Protein AF-A0A8F0WGH1-F1 (afdb_monomer_lite)

pLDDT: mean 73.71, std 8.73, range [48.25, 89.94]

Radius of gyration: 16.57 Å; chains: 1; bounding box: 39×20×51 Å

Foldseek 3Di:
DVLVVVVVVLVVVVVVCPPDDPVNVVVSLVVSVVCVVVVCVVPVDPDQVLNVLVVVVVSVVVVLVSCVVCQVPPDPDRDDPVVSVVVVVVVVVVSVVVNVVSVVVVVVVD

Secondary structure (DSSP, 8-state):
-HHHHHHHHHHHHHHH-TT--HHHHHHHHHHHHHHHHHHHHHS-----HHHHHHHHHHHHHHHHHHHHHTHHHH-SSPPPHHHHHHHHHHHHHHHHHHHHHHHHHHHTT-

Organism: NCBI:txid1003145

Structure (mmCIF, N/CA/C/O backbone):
data_AF-A0A8F0WGH1-F1
#
_entry.id   AF-A0A8F0WGH1-F1
#
loop_
_atom_site.group_PDB
_atom_site.id
_atom_site.type_symbol
_atom_site.label_atom_id
_a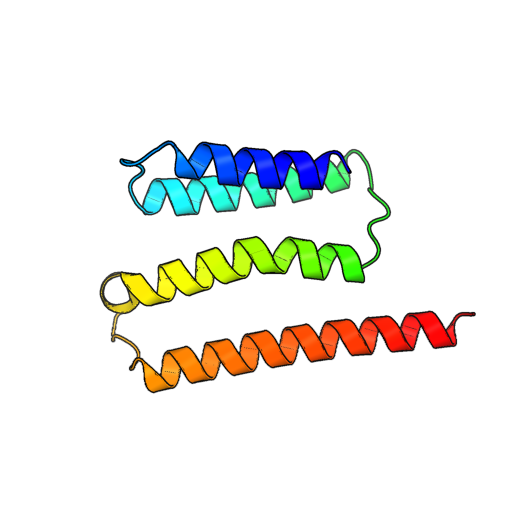tom_site.label_alt_id
_atom_site.label_comp_id
_atom_site.label_asym_id
_atom_site.label_entity_id
_atom_site.label_seq_id
_atom_site.pdbx_PDB_ins_code
_atom_site.Cartn_x
_atom_site.Cartn_y
_atom_site.Cartn_z
_atom_site.occupancy
_atom_site.B_iso_or_equiv
_atom_site.auth_seq_id
_atom_site.auth_comp_id
_atom_site.auth_asym_id
_atom_site.auth_atom_id
_atom_site.pdbx_PDB_model_num
ATOM 1 N N . MET A 1 1 ? -17.050 -2.881 7.387 1.00 59.56 1 MET A N 1
ATOM 2 C CA . MET A 1 1 ? -17.207 -3.968 6.396 1.00 59.56 1 MET A CA 1
ATOM 3 C C . MET A 1 1 ? -17.392 -3.446 4.978 1.00 59.56 1 MET A C 1
ATOM 5 O O . MET A 1 1 ? -16.610 -3.865 4.143 1.00 59.56 1 MET A O 1
ATOM 9 N N . SER A 1 2 ? -18.307 -2.497 4.721 1.00 68.69 2 SER A N 1
ATOM 10 C CA . SER A 1 2 ? -18.497 -1.884 3.385 1.00 68.69 2 SER A CA 1
ATOM 11 C C . SER A 1 2 ? -17.181 -1.499 2.687 1.00 68.69 2 SER A C 1
ATOM 13 O O . SER A 1 2 ? -16.922 -1.982 1.598 1.00 68.69 2 SER A O 1
ATOM 15 N N . LEU A 1 3 ? -16.292 -0.767 3.370 1.00 70.94 3 LEU A N 1
ATOM 16 C CA . LEU A 1 3 ? -15.027 -0.279 2.803 1.00 70.94 3 LEU A CA 1
ATOM 17 C C . LEU A 1 3 ? -14.057 -1.401 2.381 1.00 70.94 3 LEU A C 1
ATOM 19 O O . LEU A 1 3 ? -13.422 -1.317 1.339 1.00 70.94 3 LEU A O 1
ATOM 23 N N . VAL A 1 4 ? -13.979 -2.482 3.165 1.00 68.06 4 VAL A N 1
ATOM 24 C CA . VAL A 1 4 ? -13.156 -3.661 2.832 1.00 68.06 4 VAL A CA 1
ATOM 25 C C . VAL A 1 4 ? -13.717 -4.365 1.601 1.00 68.06 4 VAL A C 1
ATOM 27 O O . VAL A 1 4 ? -12.960 -4.744 0.717 1.00 68.06 4 VAL A O 1
ATOM 30 N N . ILE A 1 5 ? -15.044 -4.488 1.517 1.00 72.06 5 ILE A N 1
ATOM 31 C CA . ILE A 1 5 ? -15.719 -5.059 0.347 1.00 72.06 5 ILE A CA 1
ATOM 32 C C . ILE A 1 5 ? -15.436 -4.197 -0.888 1.00 72.06 5 ILE A C 1
ATOM 34 O O . ILE A 1 5 ? -15.130 -4.746 -1.939 1.00 72.06 5 ILE A O 1
ATOM 38 N N . THR A 1 6 ? -15.451 -2.865 -0.761 1.00 77.06 6 THR A N 1
ATOM 39 C CA . THR A 1 6 ? -15.114 -1.959 -1.873 1.00 77.06 6 THR A CA 1
ATOM 40 C C . THR A 1 6 ? -13.671 -2.144 -2.338 1.00 77.06 6 THR A C 1
ATOM 42 O O . THR A 1 6 ? -13.419 -2.154 -3.536 1.00 77.06 6 THR A O 1
ATOM 45 N N . TRP A 1 7 ? -12.730 -2.339 -1.410 1.00 76.44 7 TRP A N 1
ATOM 46 C CA . TRP A 1 7 ? -11.325 -2.619 -1.725 1.00 76.44 7 TRP A CA 1
ATOM 47 C C . TRP A 1 7 ? -11.128 -3.956 -2.439 1.00 76.44 7 TRP A C 1
ATOM 49 O O . TRP A 1 7 ? -10.430 -4.010 -3.447 1.00 76.44 7 TRP A O 1
ATOM 59 N N . VAL A 1 8 ? -11.759 -5.026 -1.951 1.00 76.50 8 VAL A N 1
ATOM 60 C CA . VAL A 1 8 ? -11.675 -6.348 -2.591 1.00 76.50 8 VAL A CA 1
ATOM 61 C C . VAL A 1 8 ? -12.297 -6.309 -3.986 1.00 76.50 8 VAL A C 1
ATOM 63 O O . VAL A 1 8 ? -11.699 -6.816 -4.931 1.00 76.50 8 VAL A O 1
ATOM 66 N N . LEU A 1 9 ? -13.454 -5.658 -4.134 1.00 80.81 9 LEU A N 1
ATOM 67 C CA . LEU A 1 9 ? -14.122 -5.508 -5.425 1.00 80.81 9 LEU A CA 1
ATOM 68 C C . LEU A 1 9 ? -13.280 -4.683 -6.404 1.00 80.81 9 LEU A C 1
ATOM 70 O O . LEU A 1 9 ? -13.210 -5.022 -7.578 1.00 80.81 9 LEU A O 1
ATOM 74 N N . PHE A 1 10 ? -12.616 -3.631 -5.920 1.00 82.00 10 PHE A N 1
ATOM 75 C CA . PHE A 1 10 ? -11.700 -2.821 -6.718 1.00 82.00 10 PHE A CA 1
ATOM 76 C C . PHE A 1 10 ? -10.508 -3.642 -7.219 1.00 82.00 10 PHE A C 1
ATOM 78 O O . PHE A 1 10 ? -10.233 -3.634 -8.412 1.00 82.00 10 PHE A O 1
ATOM 85 N N . ILE A 1 11 ? -9.844 -4.405 -6.347 1.00 78.50 11 ILE A N 1
ATOM 86 C CA . ILE A 1 11 ? -8.715 -5.266 -6.740 1.00 78.50 11 ILE A CA 1
ATOM 87 C C . ILE A 1 11 ? -9.163 -6.314 -7.761 1.00 78.50 11 ILE A C 1
ATOM 89 O O . ILE A 1 11 ? -8.484 -6.525 -8.762 1.00 78.50 11 ILE A O 1
ATOM 93 N N . PHE A 1 12 ? -10.323 -6.931 -7.527 1.00 79.94 12 PHE A N 1
ATOM 94 C CA . PHE A 1 12 ? -10.912 -7.897 -8.447 1.00 79.94 12 PHE A CA 1
ATOM 95 C C . PHE A 1 12 ? -11.234 -7.263 -9.804 1.00 79.94 12 PHE A C 1
ATOM 97 O O . PHE A 1 12 ? -10.893 -7.825 -10.833 1.00 79.94 12 PHE A O 1
ATOM 104 N N . LEU A 1 13 ? -11.827 -6.067 -9.833 1.00 78.31 13 LEU A N 1
ATOM 105 C CA . LEU A 1 13 ? -12.080 -5.335 -11.076 1.00 78.31 13 LEU A CA 1
ATOM 106 C C . LEU A 1 13 ? -10.778 -5.043 -11.822 1.00 78.31 13 LEU A C 1
ATOM 108 O O . LEU A 1 13 ? -10.692 -5.331 -13.011 1.00 78.31 13 LEU A O 1
ATOM 112 N N . MET A 1 14 ? -9.756 -4.538 -11.129 1.00 74.31 14 MET A N 1
ATOM 113 C CA . MET A 1 14 ? -8.465 -4.229 -11.746 1.00 74.31 14 MET A CA 1
ATOM 114 C C . MET A 1 14 ? -7.778 -5.476 -12.318 1.00 74.31 14 MET A C 1
ATOM 116 O O . MET A 1 14 ? -7.086 -5.353 -13.322 1.00 74.31 14 MET A O 1
ATOM 120 N N . SER A 1 15 ? -7.996 -6.669 -11.749 1.00 73.06 15 SER A N 1
ATOM 121 C CA . SER A 1 15 ? -7.415 -7.908 -12.283 1.00 73.06 15 SER A CA 1
ATOM 122 C C . SER A 1 15 ? -8.077 -8.415 -13.568 1.00 73.06 15 SER A C 1
ATOM 124 O O . SER A 1 15 ? -7.498 -9.271 -14.220 1.00 73.06 15 SER A O 1
ATOM 126 N N . PHE A 1 16 ? -9.276 -7.941 -13.935 1.00 76.12 16 PHE A N 1
ATOM 127 C CA . PHE A 1 16 ? -9.919 -8.299 -15.215 1.00 76.12 16 PHE A CA 1
ATOM 128 C C . PHE A 1 16 ? -9.463 -7.430 -16.387 1.00 76.12 16 PHE A C 1
ATOM 130 O O . PHE A 1 16 ? -9.706 -7.771 -17.544 1.00 76.12 16 PHE A O 1
ATOM 137 N N . PHE A 1 17 ? -8.833 -6.292 -16.109 1.00 72.75 17 PHE A N 1
ATOM 138 C CA . PHE A 1 17 ? -8.371 -5.378 -17.140 1.00 72.75 17 PHE A CA 1
ATOM 139 C C . PHE A 1 17 ? -6.911 -5.683 -17.495 1.00 72.75 17 PHE A C 1
ATOM 141 O O . PHE A 1 17 ? -6.000 -4.966 -17.088 1.00 72.75 17 PHE A O 1
ATOM 148 N N . ASP A 1 18 ? -6.711 -6.713 -18.323 1.00 55.97 18 ASP A N 1
ATOM 149 C CA . ASP A 1 18 ? -5.401 -7.161 -18.843 1.00 55.97 18 ASP A CA 1
ATOM 150 C C . ASP A 1 18 ? -4.644 -6.109 -19.694 1.00 55.97 18 ASP A C 1
ATOM 152 O O . ASP A 1 18 ? -3.528 -6.352 -20.143 1.00 55.97 18 ASP A O 1
ATOM 156 N N . GLY A 1 19 ? -5.225 -4.925 -19.920 1.00 62.2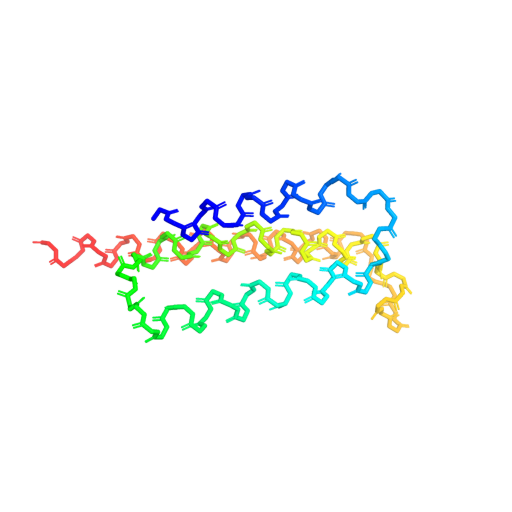8 19 GLY A N 1
ATOM 157 C CA . GLY A 1 19 ? -4.644 -3.839 -20.721 1.00 62.28 19 GLY A CA 1
ATOM 158 C C . GLY A 1 19 ? -4.520 -2.500 -19.995 1.00 62.28 19 GLY A C 1
ATOM 159 O O . GLY A 1 19 ? -4.335 -1.471 -20.646 1.00 62.28 19 GLY A O 1
ATOM 160 N N . LEU A 1 20 ? -4.675 -2.463 -18.668 1.00 65.25 20 LEU A N 1
ATOM 161 C CA . LEU A 1 20 ? -4.507 -1.218 -17.922 1.00 65.25 20 LEU A CA 1
ATOM 162 C C . LEU A 1 20 ? -3.040 -0.786 -17.937 1.00 65.25 20 LEU A C 1
ATOM 164 O O . LEU A 1 20 ? -2.201 -1.362 -17.246 1.00 65.25 20 LEU A O 1
ATOM 168 N N . GLU A 1 21 ? -2.747 0.272 -18.697 1.00 69.75 21 GLU A N 1
ATOM 169 C CA . GLU A 1 21 ? -1.450 0.936 -18.619 1.00 69.75 21 GLU A CA 1
ATOM 170 C C . GLU A 1 21 ? -1.135 1.324 -17.171 1.00 69.75 21 GLU A C 1
ATOM 172 O O . GLU A 1 21 ? -1.994 1.736 -16.388 1.00 69.75 21 GLU A O 1
ATOM 177 N N . GLN A 1 22 ? 0.136 1.204 -16.818 1.00 64.88 22 GLN A N 1
ATOM 178 C CA . GLN A 1 22 ? 0.637 1.331 -15.457 1.00 64.88 22 GLN A CA 1
ATOM 179 C C . GLN A 1 22 ? 0.248 2.654 -14.768 1.00 64.88 22 GLN A C 1
ATOM 181 O O . GLN A 1 22 ? -0.066 2.671 -13.575 1.00 64.88 22 GLN A O 1
ATOM 186 N N . LEU A 1 23 ? 0.211 3.760 -15.520 1.00 69.75 23 LEU A N 1
ATOM 187 C CA . LEU A 1 23 ? -0.264 5.059 -15.033 1.00 69.75 23 LEU A CA 1
ATOM 188 C C . LEU A 1 23 ? -1.727 4.993 -14.586 1.00 69.75 23 LEU A C 1
ATOM 190 O O . LEU A 1 23 ? -2.074 5.519 -13.529 1.00 69.75 23 LEU A O 1
ATOM 194 N N . ASN A 1 24 ? -2.571 4.287 -15.333 1.00 74.06 24 ASN A N 1
ATOM 195 C CA . ASN A 1 24 ? -3.981 4.117 -14.998 1.00 74.06 24 ASN A CA 1
ATOM 196 C C . ASN A 1 24 ? -4.151 3.277 -13.731 1.00 74.06 24 ASN A C 1
ATOM 198 O O . ASN A 1 24 ? -5.011 3.589 -12.904 1.00 74.06 24 ASN A O 1
ATOM 202 N N . PHE A 1 25 ? -3.303 2.265 -13.522 1.00 75.25 25 PHE A N 1
ATOM 203 C CA . PHE A 1 25 ? -3.290 1.493 -12.278 1.00 75.25 25 PHE A CA 1
ATOM 204 C C . PHE A 1 25 ? -2.902 2.358 -11.068 1.00 75.25 25 PHE A C 1
ATOM 206 O O . PHE A 1 25 ? -3.564 2.315 -10.023 1.00 75.25 25 PHE A O 1
ATOM 213 N N . PHE A 1 26 ? -1.870 3.193 -11.222 1.00 71.56 26 PHE A N 1
ATOM 214 C CA . PHE A 1 26 ? -1.417 4.117 -10.183 1.00 71.56 26 PHE A CA 1
ATOM 215 C C . PHE A 1 26 ? -2.486 5.163 -9.837 1.00 71.56 26 PHE A C 1
ATOM 217 O O . PHE A 1 26 ? -2.846 5.320 -8.666 1.00 71.56 26 PHE A O 1
ATOM 224 N N . PHE A 1 27 ? -3.057 5.827 -10.847 1.00 75.12 27 PHE A N 1
ATOM 225 C CA . PHE A 1 27 ? -4.125 6.809 -10.651 1.00 75.12 27 PHE A CA 1
ATOM 226 C C . PHE A 1 27 ? -5.374 6.188 -10.027 1.00 75.12 27 PHE A C 1
ATOM 228 O O . PHE A 1 27 ? -5.946 6.775 -9.108 1.00 75.12 27 PHE A O 1
ATOM 235 N N . SER A 1 28 ? -5.765 4.987 -10.456 1.00 78.69 28 SER A N 1
ATOM 236 C CA . SER A 1 28 ? -6.924 4.281 -9.895 1.00 78.69 28 SER A CA 1
ATOM 237 C C . SER A 1 28 ? -6.707 3.918 -8.424 1.00 78.69 28 SER A C 1
ATOM 239 O O . SER A 1 28 ? -7.598 4.116 -7.597 1.00 78.69 28 SER A O 1
ATOM 241 N N . SER A 1 29 ? -5.504 3.461 -8.066 1.00 77.81 29 SER A N 1
ATOM 242 C CA . SER A 1 29 ? -5.136 3.171 -6.674 1.00 77.81 29 SER A CA 1
ATOM 243 C C . SER A 1 29 ? -5.137 4.438 -5.805 1.00 77.81 29 SER A C 1
ATOM 245 O O . SER A 1 29 ?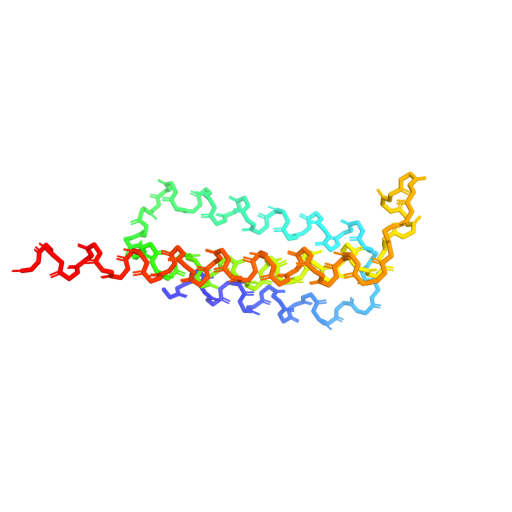 -5.641 4.424 -4.678 1.00 77.81 29 SER A O 1
ATOM 247 N N . GLY A 1 30 ? -4.635 5.558 -6.339 1.00 78.62 30 GLY A N 1
ATOM 248 C CA . GLY A 1 30 ? -4.681 6.866 -5.679 1.00 78.62 30 GLY A CA 1
ATOM 249 C C . GLY A 1 30 ? -6.109 7.382 -5.474 1.00 78.62 30 GLY A C 1
ATOM 250 O O . GLY A 1 30 ? -6.456 7.828 -4.378 1.00 78.62 30 GLY A O 1
ATOM 251 N N . LEU A 1 31 ? -6.969 7.248 -6.488 1.00 81.81 31 LEU A N 1
ATOM 252 C CA . LEU A 1 31 ? -8.398 7.565 -6.400 1.00 81.81 31 LEU A CA 1
ATOM 253 C C . LEU A 1 31 ? -9.090 6.737 -5.318 1.00 81.81 31 LEU A C 1
ATOM 255 O O . LEU A 1 31 ? -9.869 7.279 -4.536 1.00 81.81 31 LEU A O 1
ATOM 259 N N . MET A 1 32 ? -8.772 5.447 -5.215 1.00 82.31 32 MET A N 1
ATOM 260 C CA . MET A 1 32 ? -9.371 4.567 -4.212 1.00 82.31 32 MET A CA 1
ATOM 261 C C . MET A 1 32 ? -8.982 4.959 -2.776 1.00 82.31 32 MET A C 1
ATOM 263 O O . MET A 1 32 ? -9.817 4.950 -1.861 1.00 82.31 32 MET A O 1
ATOM 267 N N . LEU A 1 33 ? -7.730 5.376 -2.570 1.00 80.75 33 LEU A N 1
ATOM 268 C CA . LEU A 1 33 ? -7.271 5.940 -1.297 1.00 80.75 33 LEU A CA 1
ATOM 269 C C . LEU A 1 33 ? -7.962 7.273 -0.982 1.00 80.75 33 LEU A C 1
ATOM 271 O O . LEU A 1 33 ? -8.390 7.487 0.155 1.00 80.75 33 LEU A O 1
ATOM 275 N N . TYR A 1 34 ? -8.136 8.140 -1.981 1.00 79.75 34 TYR A N 1
ATOM 276 C CA . TYR A 1 34 ? -8.865 9.399 -1.825 1.00 79.75 34 TYR A CA 1
ATOM 277 C C . TYR A 1 34 ? -10.336 9.169 -1.451 1.00 79.75 34 TYR A C 1
ATOM 279 O O . TYR A 1 34 ? -10.828 9.758 -0.488 1.00 79.75 34 TYR A O 1
ATOM 287 N N . PHE A 1 35 ? -11.021 8.245 -2.130 1.00 79.19 35 PHE A N 1
ATOM 288 C CA . PHE A 1 35 ? -12.386 7.850 -1.781 1.00 79.19 35 PHE A CA 1
ATOM 289 C C . PHE A 1 35 ? -12.474 7.294 -0.364 1.00 79.19 35 PHE A C 1
ATOM 291 O O . PHE A 1 35 ? -13.382 7.656 0.379 1.00 79.19 35 PHE A O 1
ATOM 298 N N . THR A 1 36 ? -11.507 6.471 0.043 1.00 77.94 36 THR A N 1
ATOM 299 C CA . THR A 1 36 ? -11.423 5.945 1.412 1.00 77.94 36 THR A CA 1
ATOM 300 C C . THR A 1 36 ? -11.294 7.081 2.434 1.00 77.94 36 THR A C 1
ATOM 302 O O . THR A 1 36 ? -11.984 7.080 3.456 1.00 77.94 36 THR A O 1
ATOM 305 N N . PHE A 1 37 ? -10.460 8.082 2.145 1.00 76.00 37 PHE A N 1
ATOM 306 C CA . PHE A 1 37 ? -10.277 9.257 2.996 1.00 76.00 37 PHE A CA 1
ATOM 307 C C . PHE A 1 37 ? -11.550 10.110 3.106 1.00 76.00 37 PHE A C 1
ATOM 309 O O . PHE A 1 37 ? -11.976 10.437 4.217 1.00 76.00 37 PHE A O 1
ATOM 316 N N . VAL A 1 38 ? -12.183 10.439 1.976 1.00 77.69 38 VAL A N 1
ATOM 317 C CA . VAL A 1 38 ? -13.423 11.234 1.937 1.00 77.69 38 VAL A CA 1
ATOM 318 C C . VAL A 1 38 ? -14.574 10.483 2.603 1.00 77.69 38 VAL A C 1
ATOM 320 O O . VAL A 1 38 ? -15.294 11.052 3.423 1.00 77.69 38 VAL A O 1
ATOM 323 N N . TYR A 1 39 ? -14.717 9.187 2.331 1.00 76.62 39 TYR A N 1
ATOM 324 C CA . TYR A 1 39 ? -15.735 8.350 2.962 1.00 76.62 39 TYR A CA 1
ATOM 325 C C . TYR A 1 39 ? -15.588 8.348 4.489 1.00 76.62 39 TYR A C 1
ATOM 327 O O . TYR A 1 39 ? -16.575 8.514 5.208 1.00 76.62 39 TYR A O 1
ATOM 335 N N . ASN A 1 40 ? -14.353 8.251 4.989 1.00 73.75 40 ASN A N 1
ATOM 336 C CA . ASN A 1 40 ? -14.075 8.288 6.422 1.00 73.75 40 ASN A CA 1
ATOM 337 C C . ASN A 1 40 ? -14.346 9.669 7.059 1.00 73.75 40 ASN A C 1
ATOM 339 O O . ASN A 1 40 ? -14.572 9.746 8.264 1.00 73.75 40 ASN A O 1
ATOM 343 N N . ARG A 1 41 ? -14.356 10.762 6.279 1.00 72.75 41 ARG A N 1
ATOM 344 C CA . ARG A 1 41 ? -14.779 12.098 6.747 1.00 72.75 41 ARG A CA 1
ATOM 345 C C . ARG A 1 41 ? -16.297 12.219 6.884 1.00 72.75 41 ARG A C 1
ATOM 347 O O . ARG A 1 41 ? -16.756 12.838 7.837 1.00 72.75 41 ARG A O 1
ATOM 354 N N . ILE A 1 42 ? -17.055 11.648 5.946 1.00 78.12 42 ILE A N 1
ATOM 355 C CA . ILE A 1 42 ? -18.526 11.737 5.915 1.00 78.12 42 ILE A CA 1
ATOM 356 C C . ILE A 1 42 ? -19.142 10.827 6.974 1.00 78.12 42 ILE A C 1
ATOM 358 O O . ILE A 1 42 ? -20.055 11.219 7.699 1.00 78.12 42 ILE A O 1
ATOM 362 N N . LYS A 1 43 ? -18.635 9.599 7.072 1.00 70.62 43 LYS A N 1
ATOM 363 C CA . LYS A 1 43 ? -19.059 8.641 8.080 1.00 70.62 43 LYS A CA 1
ATOM 364 C C . LYS A 1 43 ? -17.801 8.172 8.793 1.00 70.62 43 LYS A C 1
ATOM 366 O O . LYS A 1 43 ? -17.123 7.302 8.245 1.00 70.62 43 LYS A O 1
ATOM 371 N N . PRO A 1 44 ? -17.472 8.739 9.972 1.00 66.06 44 PRO A N 1
ATOM 372 C CA . PRO A 1 44 ? -16.297 8.332 10.722 1.00 66.06 44 PRO A CA 1
ATOM 373 C C . PRO A 1 44 ? -16.488 6.878 11.115 1.00 66.06 44 PRO A C 1
ATOM 375 O O . PRO A 1 44 ? -17.169 6.533 12.081 1.00 66.06 44 PRO A O 1
ATOM 378 N N . THR A 1 45 ? -15.928 5.998 10.301 1.00 65.38 45 THR A N 1
ATOM 379 C CA . THR A 1 45 ? -15.832 4.602 10.650 1.00 65.38 45 THR A CA 1
ATOM 380 C C . THR A 1 45 ? -14.864 4.548 11.818 1.00 65.38 45 THR A C 1
ATOM 382 O O . THR A 1 45 ? -13.710 4.957 11.699 1.00 65.38 45 THR A O 1
ATOM 385 N N . THR A 1 46 ? -15.338 4.067 12.965 1.00 66.19 46 THR A N 1
ATOM 386 C CA . THR A 1 46 ? -14.510 3.751 14.132 1.00 66.19 46 THR A CA 1
ATOM 387 C C . THR A 1 46 ? -13.659 2.526 13.804 1.00 66.19 46 THR A C 1
ATOM 389 O O . THR A 1 46 ? -13.862 1.419 14.295 1.00 66.19 46 THR A O 1
ATOM 392 N N . ILE A 1 47 ? -12.725 2.703 12.874 1.00 61.94 47 ILE A N 1
ATOM 393 C CA . ILE A 1 47 ? -11.750 1.690 12.511 1.00 61.94 47 ILE A CA 1
ATOM 394 C C . ILE A 1 47 ? -10.682 1.754 13.590 1.00 61.94 47 ILE A C 1
ATOM 396 O O . ILE A 1 47 ? -10.049 2.791 13.792 1.00 61.94 47 ILE A O 1
ATOM 400 N N . PHE A 1 48 ? -10.484 0.646 14.299 1.00 67.50 48 PHE A N 1
ATOM 401 C CA . PHE A 1 48 ? -9.336 0.537 15.182 1.00 67.50 48 PHE A CA 1
ATOM 402 C C . PHE A 1 48 ? -8.060 0.794 14.368 1.00 67.50 48 PHE A C 1
ATOM 404 O O . PHE A 1 48 ? -7.933 0.302 13.246 1.00 67.50 48 PHE A O 1
ATOM 411 N N . PRO A 1 49 ? -7.071 1.512 14.918 1.00 65.44 49 PRO A N 1
ATOM 412 C CA . PRO A 1 49 ? -5.837 1.815 14.194 1.00 65.44 49 PRO A CA 1
ATOM 413 C C . PRO A 1 49 ? -5.131 0.547 13.672 1.00 65.44 49 PRO A C 1
ATOM 415 O O . PRO A 1 49 ? -4.479 0.584 12.634 1.00 65.44 49 PRO A O 1
ATOM 418 N N . ARG A 1 50 ? -5.352 -0.612 14.314 1.00 67.56 50 ARG A N 1
ATOM 419 C CA . ARG A 1 50 ? -4.939 -1.937 13.820 1.00 67.56 50 ARG A CA 1
ATOM 420 C C . ARG A 1 50 ? -5.535 -2.305 12.460 1.00 67.56 50 ARG A C 1
ATOM 422 O O . ARG A 1 50 ? -4.802 -2.726 11.572 1.00 67.56 50 ARG A O 1
ATOM 429 N N . THR A 1 51 ? -6.851 -2.185 12.300 1.00 68.50 51 THR A N 1
ATOM 430 C CA . THR A 1 51 ? -7.529 -2.541 11.048 1.00 68.50 51 THR A CA 1
ATOM 431 C C . THR A 1 51 ? -7.176 -1.569 9.932 1.00 68.50 51 THR A C 1
ATOM 433 O O . THR A 1 51 ? -7.083 -1.998 8.789 1.00 68.50 51 THR A O 1
ATOM 436 N N . ALA A 1 52 ? -6.900 -0.302 10.257 1.00 70.75 52 ALA A N 1
ATOM 437 C CA . ALA A 1 52 ? -6.405 0.676 9.290 1.00 70.75 52 ALA A CA 1
ATOM 438 C C . ALA A 1 52 ? -5.016 0.304 8.737 1.00 70.75 52 ALA A C 1
ATOM 440 O O . ALA A 1 52 ? -4.806 0.380 7.530 1.00 70.75 52 ALA A O 1
ATOM 441 N N . ILE A 1 53 ? -4.098 -0.164 9.593 1.00 72.88 53 ILE A N 1
ATOM 442 C CA . ILE A 1 53 ? -2.762 -0.623 9.170 1.00 72.88 53 ILE A CA 1
ATOM 443 C C . ILE A 1 53 ? -2.858 -1.823 8.225 1.00 72.88 53 ILE A C 1
ATOM 445 O O . ILE A 1 53 ? -2.192 -1.846 7.195 1.00 72.88 53 ILE A O 1
ATOM 449 N N . ILE A 1 54 ? -3.713 -2.797 8.545 1.00 70.81 54 ILE A N 1
ATOM 450 C CA . ILE A 1 54 ? -3.925 -3.976 7.691 1.00 70.81 54 ILE A CA 1
ATOM 451 C C . ILE A 1 54 ? -4.527 -3.567 6.339 1.00 70.81 54 ILE A C 1
ATOM 453 O O . ILE A 1 54 ? -4.107 -4.072 5.301 1.00 70.81 54 ILE A O 1
ATOM 457 N N . LEU A 1 55 ? -5.468 -2.618 6.336 1.00 69.75 55 LEU A N 1
ATOM 458 C CA . LEU A 1 55 ? -6.075 -2.086 5.112 1.00 69.75 55 LEU A CA 1
ATOM 459 C C . LEU A 1 55 ? -5.067 -1.361 4.213 1.00 69.75 55 LEU A C 1
ATOM 461 O O . LEU A 1 55 ? -5.192 -1.430 2.997 1.00 69.75 55 LEU A O 1
ATOM 465 N N . LEU A 1 56 ? -4.076 -0.688 4.801 1.00 71.88 56 LEU A N 1
ATOM 466 C CA . LEU A 1 56 ? -2.993 -0.013 4.078 1.00 71.88 56 LEU A CA 1
ATOM 467 C C . LEU A 1 56 ? -1.945 -0.984 3.521 1.00 71.88 56 LEU A C 1
ATOM 469 O O . LEU A 1 56 ? -1.250 -0.652 2.566 1.00 71.88 56 LEU A O 1
ATOM 473 N N . LEU A 1 57 ? -1.848 -2.191 4.074 1.00 75.12 57 LEU A N 1
ATOM 474 C CA . LEU A 1 57 ? -0.809 -3.150 3.712 1.00 75.12 57 LEU A CA 1
ATOM 475 C C . LEU A 1 57 ? -0.965 -3.652 2.267 1.00 75.12 57 LEU A C 1
ATOM 477 O O . LEU A 1 57 ? 0.016 -3.740 1.536 1.00 75.12 57 LEU A O 1
ATOM 481 N N . ILE A 1 58 ? -2.204 -3.902 1.831 1.00 71.06 58 ILE A N 1
ATOM 482 C CA . ILE A 1 58 ? -2.523 -4.351 0.466 1.00 71.06 58 ILE A CA 1
ATOM 483 C C . ILE A 1 58 ? -2.123 -3.307 -0.598 1.00 71.06 58 ILE A C 1
ATOM 485 O O . ILE A 1 58 ? -1.326 -3.643 -1.475 1.00 71.06 58 ILE A O 1
ATOM 489 N N . PRO A 1 59 ? -2.592 -2.042 -0.542 1.00 70.31 59 PRO A N 1
ATOM 490 C CA . PRO A 1 59 ? -2.157 -1.025 -1.496 1.00 70.31 59 PRO A CA 1
ATOM 491 C C . PRO A 1 59 ? -0.665 -0.728 -1.405 1.00 70.31 59 PRO A C 1
ATOM 493 O O . PRO A 1 59 ? -0.038 -0.470 -2.428 1.00 70.31 59 PRO A O 1
ATOM 496 N N . SER A 1 60 ? -0.063 -0.795 -0.216 1.00 76.88 60 SER A N 1
ATOM 497 C CA . SER A 1 60 ? 1.375 -0.580 -0.091 1.00 76.88 60 SER A CA 1
ATOM 498 C C . SER A 1 60 ? 2.205 -1.681 -0.745 1.00 76.88 60 SER A C 1
ATOM 500 O O . SER A 1 60 ? 3.201 -1.354 -1.383 1.00 76.88 60 SER A O 1
ATOM 502 N N . ILE A 1 61 ? 1.800 -2.952 -0.667 1.00 78.94 61 ILE A N 1
ATOM 503 C CA . ILE A 1 61 ? 2.477 -4.037 -1.398 1.00 78.94 61 ILE A CA 1
ATOM 504 C C . ILE A 1 61 ? 2.360 -3.827 -2.911 1.00 78.94 61 ILE A C 1
ATOM 506 O O . ILE A 1 61 ? 3.347 -4.001 -3.619 1.00 78.94 61 ILE A O 1
ATOM 510 N N . LEU A 1 62 ? 1.192 -3.407 -3.406 1.00 74.94 62 LEU A N 1
ATOM 511 C CA . LEU A 1 62 ? 1.001 -3.106 -4.831 1.00 74.94 62 LEU A CA 1
ATOM 512 C C . LEU A 1 62 ? 1.894 -1.947 -5.300 1.00 74.94 62 LEU A C 1
ATOM 514 O O . LEU A 1 62 ? 2.473 -2.011 -6.386 1.00 74.94 62 LEU A O 1
ATOM 518 N N . ILE A 1 63 ? 2.059 -0.914 -4.470 1.00 74.81 63 ILE A N 1
ATOM 519 C CA . ILE A 1 63 ? 2.988 0.191 -4.741 1.00 74.81 63 ILE A CA 1
ATOM 520 C C . ILE A 1 63 ? 4.430 -0.322 -4.761 1.00 74.81 63 ILE A C 1
ATOM 522 O O . ILE A 1 63 ? 5.140 -0.057 -5.724 1.00 74.81 63 ILE A O 1
ATOM 526 N N . TRP A 1 64 ? 4.852 -1.098 -3.759 1.00 79.69 64 TRP A N 1
ATOM 527 C CA . TRP A 1 64 ? 6.188 -1.705 -3.724 1.00 79.69 64 TRP A CA 1
ATOM 528 C C . TRP A 1 64 ? 6.458 -2.571 -4.958 1.00 79.69 64 TRP A C 1
ATOM 530 O O . TRP A 1 64 ? 7.509 -2.447 -5.575 1.00 79.69 64 TRP A O 1
ATOM 540 N N . TYR A 1 65 ? 5.494 -3.388 -5.373 1.00 77.56 65 TYR A N 1
ATOM 541 C CA . TYR A 1 65 ? 5.588 -4.193 -6.589 1.00 77.56 65 TYR A CA 1
ATOM 542 C C . TYR A 1 65 ? 5.731 -3.333 -7.853 1.00 77.56 65 TYR A C 1
ATOM 544 O O . TYR A 1 65 ? 6.562 -3.620 -8.712 1.00 77.56 65 TYR A O 1
ATOM 552 N N . THR A 1 66 ? 4.976 -2.237 -7.938 1.00 72.75 66 THR A N 1
ATOM 553 C CA . THR A 1 66 ? 5.073 -1.294 -9.061 1.00 72.75 66 THR A CA 1
ATOM 554 C C . THR A 1 66 ? 6.439 -0.607 -9.085 1.00 72.75 66 THR A C 1
ATOM 556 O O . THR A 1 66 ? 7.064 -0.520 -10.134 1.00 72.75 66 THR A O 1
ATOM 559 N N . VAL A 1 67 ? 6.957 -0.155 -7.941 1.00 76.75 67 VAL A N 1
ATOM 560 C CA . VAL A 1 67 ? 8.296 0.455 -7.895 1.00 76.75 67 VAL A CA 1
ATOM 561 C C . VAL A 1 67 ? 9.378 -0.578 -8.226 1.00 76.75 67 VAL A C 1
ATOM 563 O O . VAL A 1 67 ? 10.351 -0.229 -8.879 1.00 76.75 67 VAL A O 1
ATOM 566 N N . PHE A 1 68 ? 9.196 -1.847 -7.849 1.00 77.94 68 PHE A N 1
ATOM 567 C CA . PHE A 1 68 ? 10.143 -2.917 -8.165 1.00 77.94 68 PHE A CA 1
ATOM 568 C C . PHE A 1 68 ? 10.228 -3.205 -9.666 1.00 77.94 68 PHE A C 1
ATOM 570 O O . PHE A 1 68 ? 11.315 -3.180 -10.234 1.00 77.94 68 PHE A O 1
ATOM 577 N N . ILE A 1 69 ? 9.088 -3.464 -10.313 1.00 74.25 69 ILE A N 1
ATOM 578 C CA . ILE A 1 69 ? 9.054 -3.814 -11.742 1.00 74.25 69 ILE A CA 1
ATOM 579 C C . ILE A 1 69 ? 9.534 -2.656 -12.609 1.00 74.25 69 ILE A C 1
ATOM 581 O O . ILE A 1 69 ? 10.192 -2.870 -13.621 1.00 74.25 69 ILE A O 1
ATOM 585 N N . TYR A 1 70 ? 9.214 -1.432 -12.204 1.00 69.62 70 TYR A N 1
ATOM 586 C CA . TYR A 1 70 ? 9.459 -0.239 -13.003 1.00 69.62 70 TYR A CA 1
ATOM 587 C C . TYR A 1 70 ? 10.541 0.650 -12.404 1.00 69.62 70 TYR A C 1
ATOM 589 O O . TYR A 1 70 ? 10.574 1.856 -12.652 1.00 69.62 70 TYR A O 1
ATOM 597 N N . ASN A 1 71 ? 11.434 0.045 -11.626 1.00 72.00 71 ASN A N 1
ATOM 598 C CA . ASN A 1 71 ? 12.571 0.704 -11.005 1.00 72.00 71 ASN A CA 1
ATOM 599 C C . ASN A 1 71 ? 13.396 1.475 -12.048 1.00 72.00 71 ASN A C 1
ATOM 601 O O . ASN A 1 71 ? 13.724 2.635 -11.827 1.00 72.00 71 ASN A O 1
ATOM 605 N N . ASP A 1 72 ? 13.606 0.889 -13.227 1.00 63.62 72 ASP A N 1
ATOM 606 C CA . ASP A 1 72 ? 14.343 1.508 -14.338 1.00 63.62 72 ASP A CA 1
ATOM 607 C C . ASP A 1 72 ? 13.610 2.700 -14.985 1.00 63.62 72 ASP A C 1
ATOM 609 O O . ASP A 1 72 ? 14.247 3.563 -15.578 1.00 63.62 72 ASP A O 1
ATOM 613 N N . PHE A 1 73 ? 12.277 2.772 -14.877 1.00 60.34 73 PHE A N 1
ATOM 614 C CA . PHE A 1 73 ? 11.464 3.842 -15.475 1.00 60.34 73 PHE A CA 1
ATOM 615 C C . PHE A 1 73 ? 11.194 4.999 -14.500 1.00 60.34 73 PHE A C 1
ATOM 617 O O . PHE A 1 73 ? 11.106 6.156 -14.905 1.00 60.34 73 PHE A O 1
ATOM 624 N N . LEU A 1 74 ? 11.043 4.696 -13.207 1.00 57.88 74 LEU A N 1
ATOM 625 C CA . LEU A 1 74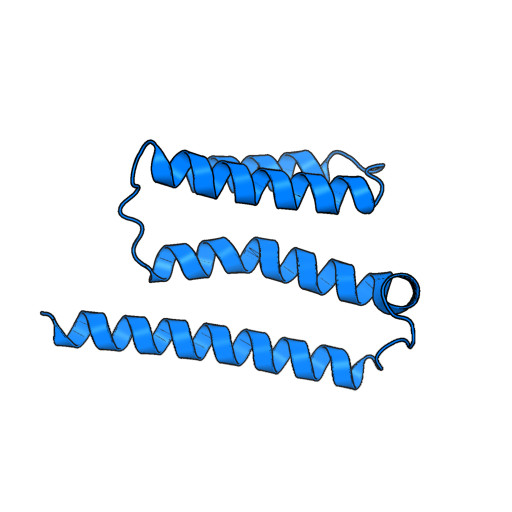 ? 10.716 5.668 -12.156 1.00 57.88 74 LEU A CA 1
ATOM 626 C C . LEU A 1 74 ? 11.947 6.337 -11.527 1.00 57.88 74 LEU A C 1
ATOM 628 O O . LEU A 1 74 ? 11.792 7.350 -10.843 1.00 57.88 74 LEU A O 1
ATOM 632 N N . SER A 1 75 ? 13.150 5.789 -11.716 1.00 59.81 75 SER A N 1
ATOM 633 C CA . SER A 1 75 ? 14.369 6.284 -11.072 1.00 59.81 75 SER A CA 1
ATOM 634 C C . SER A 1 75 ? 15.367 6.870 -12.078 1.00 59.81 75 SER A C 1
ATOM 636 O O . SER A 1 75 ? 15.587 6.335 -13.157 1.00 59.81 75 SER A O 1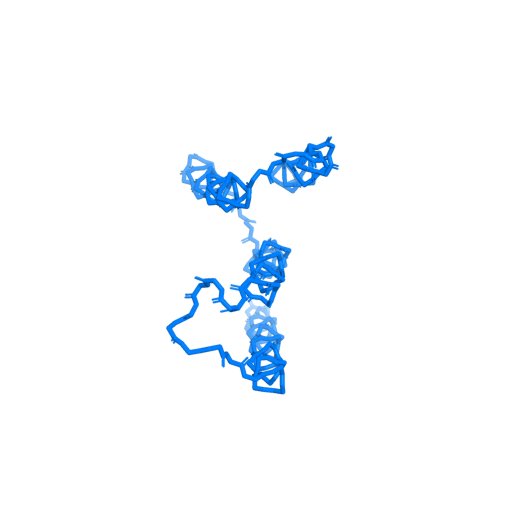
ATOM 638 N N . LEU A 1 76 ? 16.008 7.985 -11.706 1.00 56.66 76 LEU A N 1
ATOM 639 C CA . LEU A 1 76 ? 17.148 8.553 -12.447 1.00 56.66 76 LEU A CA 1
ATOM 640 C C . LEU A 1 76 ? 18.380 7.628 -12.411 1.00 56.66 76 LEU A C 1
ATOM 642 O O . LEU A 1 76 ? 19.229 7.691 -13.295 1.00 56.66 76 LEU A O 1
ATOM 646 N N . THR A 1 77 ? 18.467 6.778 -11.383 1.00 67.00 77 THR A N 1
ATOM 647 C CA . THR A 1 77 ? 19.460 5.711 -11.221 1.00 67.00 77 THR A CA 1
ATOM 648 C C . THR A 1 77 ? 18.762 4.487 -10.622 1.00 67.00 77 THR A C 1
ATOM 650 O O . THR A 1 77 ? 18.319 4.582 -9.469 1.00 67.00 77 THR A O 1
ATOM 653 N N . PRO A 1 78 ? 18.670 3.358 -11.345 1.00 72.69 78 PRO A N 1
ATOM 654 C CA . PRO A 1 78 ? 17.989 2.168 -10.853 1.00 72.69 78 PRO A CA 1
ATOM 655 C C . PRO A 1 78 ? 18.639 1.635 -9.587 1.00 72.69 78 PRO A C 1
ATOM 657 O O . PRO A 1 78 ? 19.858 1.477 -9.493 1.00 72.69 78 PRO A O 1
ATOM 660 N N . LEU A 1 79 ? 17.802 1.377 -8.583 1.00 79.19 79 LEU A N 1
ATOM 661 C CA . LEU A 1 79 ? 18.235 0.750 -7.341 1.00 79.19 79 LEU A CA 1
ATOM 662 C C . LEU A 1 79 ? 18.639 -0.700 -7.612 1.00 79.19 79 LEU A C 1
ATOM 664 O O . LEU A 1 79 ? 17.966 -1.403 -8.360 1.00 79.19 79 LEU A O 1
ATOM 668 N N . THR A 1 80 ? 19.696 -1.191 -6.971 1.00 83.38 80 THR A N 1
ATOM 669 C CA . THR A 1 80 ? 19.995 -2.624 -7.036 1.00 83.38 80 THR A CA 1
ATOM 670 C C . THR A 1 80 ? 18.892 -3.419 -6.335 1.00 83.38 80 THR A C 1
ATOM 672 O O . THR A 1 80 ? 18.335 -2.983 -5.322 1.00 83.38 80 THR A O 1
ATOM 675 N N . ASN A 1 81 ? 18.596 -4.615 -6.849 1.00 80.25 81 ASN A N 1
ATOM 676 C CA . ASN A 1 81 ? 17.574 -5.498 -6.277 1.00 80.25 81 ASN A CA 1
ATOM 677 C C . ASN A 1 81 ? 17.808 -5.755 -4.781 1.00 80.25 81 ASN A C 1
ATOM 679 O O . ASN A 1 81 ? 16.866 -5.747 -3.994 1.00 80.25 81 ASN A O 1
ATOM 683 N N . GLU A 1 82 ? 19.068 -5.924 -4.379 1.00 83.50 82 GLU A N 1
ATOM 684 C CA . GLU A 1 82 ? 19.477 -6.128 -2.986 1.00 83.50 82 GLU A CA 1
ATOM 685 C C . GLU A 1 82 ? 19.075 -4.950 -2.092 1.00 83.50 82 GLU A C 1
ATOM 687 O O . GLU A 1 82 ? 18.497 -5.143 -1.020 1.00 83.50 82 GLU A O 1
ATOM 692 N N . PHE A 1 83 ? 19.321 -3.721 -2.552 1.00 82.94 83 PHE A N 1
ATOM 693 C CA . PHE A 1 83 ? 18.976 -2.517 -1.805 1.00 82.94 83 PHE A CA 1
ATOM 694 C C . PHE A 1 83 ? 17.460 -2.324 -1.717 1.00 82.94 83 PHE A C 1
ATOM 696 O O . PHE A 1 83 ? 16.929 -1.997 -0.654 1.00 82.94 83 PHE A O 1
ATOM 703 N N . PHE A 1 84 ? 16.747 -2.587 -2.813 1.00 84.50 84 PHE A N 1
ATOM 704 C CA . PHE A 1 84 ? 15.292 -2.500 -2.857 1.00 84.50 84 PHE A CA 1
ATOM 705 C C . PHE A 1 84 ? 14.621 -3.494 -1.900 1.00 84.50 84 PHE A C 1
ATOM 707 O O . PHE A 1 84 ? 13.751 -3.119 -1.112 1.00 84.50 84 PHE A O 1
ATOM 714 N N . ILE A 1 85 ? 15.069 -4.753 -1.921 1.00 83.44 85 ILE A N 1
ATOM 715 C CA . ILE A 1 85 ? 14.600 -5.797 -1.006 1.00 83.44 85 ILE A CA 1
ATOM 716 C C . ILE A 1 85 ? 14.903 -5.402 0.446 1.00 83.44 85 ILE A C 1
ATOM 718 O O . ILE A 1 85 ? 14.037 -5.544 1.310 1.00 83.44 85 ILE A O 1
ATOM 722 N N . GLY A 1 86 ? 16.084 -4.838 0.718 1.00 86.50 86 GLY A N 1
ATOM 723 C CA . GLY A 1 86 ? 16.436 -4.307 2.037 1.00 86.50 86 GLY A CA 1
ATOM 724 C C . GLY A 1 86 ? 15.457 -3.235 2.530 1.00 86.50 86 GLY A C 1
ATOM 725 O O . GLY A 1 86 ? 14.956 -3.323 3.654 1.00 86.50 86 GLY A O 1
ATOM 726 N N . LEU A 1 87 ? 15.113 -2.261 1.683 1.00 85.81 87 LEU A N 1
ATOM 727 C CA . LEU A 1 87 ? 14.121 -1.236 2.021 1.00 85.81 87 LEU A CA 1
ATOM 728 C C . LEU A 1 87 ? 12.719 -1.823 2.231 1.00 85.81 87 LEU A C 1
ATOM 730 O O . LEU A 1 87 ? 12.024 -1.413 3.164 1.00 85.81 87 LEU A O 1
ATOM 734 N N . PHE A 1 88 ? 12.317 -2.805 1.420 1.00 84.50 88 PHE A N 1
ATOM 735 C CA . PHE A 1 88 ? 11.048 -3.510 1.599 1.00 84.50 88 PHE A CA 1
ATOM 736 C C . PHE A 1 88 ? 10.989 -4.220 2.959 1.00 84.50 88 PHE A C 1
ATOM 738 O O . PHE A 1 88 ? 9.998 -4.097 3.681 1.00 84.50 88 PHE A O 1
ATOM 745 N N . PHE A 1 89 ? 12.067 -4.893 3.373 1.00 86.81 89 PHE A N 1
ATOM 746 C CA . PHE A 1 89 ? 12.140 -5.515 4.698 1.00 86.81 89 PHE A CA 1
ATOM 747 C C . PHE A 1 89 ? 12.081 -4.492 5.835 1.00 86.81 89 PHE A C 1
ATOM 749 O O . PHE A 1 89 ? 11.356 -4.715 6.805 1.00 86.81 89 PHE A O 1
ATOM 756 N N . ILE A 1 90 ? 12.776 -3.357 5.718 1.00 89.94 90 ILE A N 1
ATOM 757 C CA . ILE A 1 90 ? 12.700 -2.267 6.707 1.00 89.94 90 ILE A CA 1
ATOM 758 C C . ILE A 1 90 ? 11.268 -1.731 6.805 1.00 89.94 90 ILE A C 1
ATOM 760 O O . ILE A 1 90 ? 10.761 -1.490 7.907 1.00 89.94 90 ILE A O 1
ATOM 764 N N . TYR A 1 91 ? 10.597 -1.575 5.665 1.00 87.12 91 TYR A N 1
ATOM 765 C CA . TYR A 1 91 ? 9.208 -1.139 5.593 1.00 87.12 91 TYR A CA 1
ATOM 766 C C . TYR A 1 91 ? 8.261 -2.123 6.298 1.00 87.12 91 TYR A C 1
ATOM 768 O O . TYR A 1 91 ? 7.486 -1.717 7.171 1.00 87.12 91 TYR A O 1
ATOM 776 N N . ILE A 1 92 ? 8.371 -3.421 5.997 1.00 86.50 92 ILE A N 1
ATOM 777 C CA . ILE A 1 92 ? 7.578 -4.477 6.644 1.00 86.50 92 ILE A CA 1
ATOM 778 C C . ILE A 1 92 ? 7.865 -4.546 8.149 1.00 86.50 92 ILE A C 1
ATOM 780 O O . ILE A 1 92 ? 6.933 -4.604 8.953 1.00 86.50 92 ILE A O 1
ATOM 784 N N . TYR A 1 93 ? 9.134 -4.476 8.553 1.00 87.81 93 TYR A N 1
ATOM 785 C CA . TYR A 1 93 ? 9.522 -4.469 9.963 1.00 87.81 93 TYR A CA 1
ATOM 786 C C . TYR A 1 93 ? 8.915 -3.277 10.713 1.00 87.81 93 TYR A C 1
ATOM 788 O O . TYR A 1 93 ? 8.347 -3.438 11.795 1.00 87.81 93 TYR A O 1
ATOM 796 N N . SER A 1 94 ? 8.965 -2.088 10.111 1.00 85.69 94 SER A 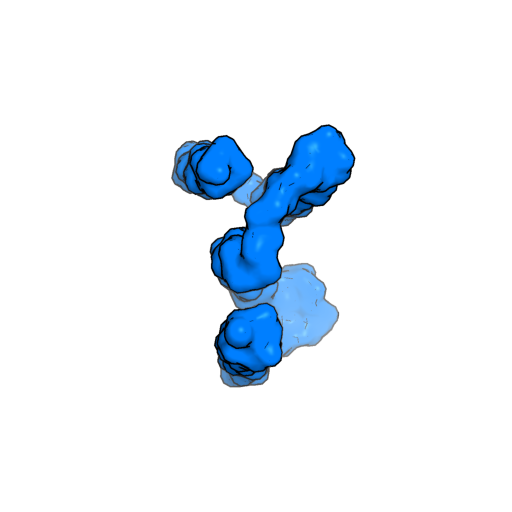N 1
ATOM 797 C CA . SER A 1 94 ? 8.383 -0.867 10.674 1.00 85.69 94 SER A CA 1
ATOM 798 C C . SER A 1 94 ? 6.867 -0.989 10.840 1.00 85.69 94 SER A C 1
ATOM 800 O O . SER A 1 94 ? 6.326 -0.624 11.886 1.00 85.69 94 SER A O 1
ATOM 802 N N . LEU A 1 95 ? 6.180 -1.567 9.851 1.00 84.25 95 LEU A N 1
ATOM 803 C CA . LEU A 1 95 ? 4.748 -1.870 9.918 1.00 84.25 95 LEU A CA 1
ATOM 804 C C . LEU A 1 95 ? 4.407 -2.811 11.079 1.00 84.25 95 LEU A C 1
ATOM 806 O O . LEU A 1 95 ? 3.505 -2.515 11.866 1.00 84.25 95 LEU A O 1
ATOM 810 N N . ILE A 1 96 ? 5.145 -3.917 11.212 1.00 84.31 96 ILE A N 1
ATOM 811 C CA . ILE A 1 96 ? 4.960 -4.893 12.294 1.00 84.31 96 ILE A CA 1
ATOM 812 C C . ILE A 1 96 ? 5.209 -4.230 13.653 1.00 84.31 96 ILE A C 1
ATOM 814 O O . ILE A 1 96 ? 4.393 -4.366 14.570 1.00 84.31 96 ILE A O 1
ATOM 818 N N . TYR A 1 97 ? 6.289 -3.460 13.782 1.00 85.94 97 TYR A N 1
ATOM 819 C CA . TYR A 1 97 ? 6.619 -2.743 15.012 1.00 85.94 97 TYR A CA 1
ATOM 820 C C . TYR A 1 97 ? 5.509 -1.765 15.421 1.00 85.94 97 TYR A C 1
ATOM 822 O O . TYR A 1 97 ? 5.063 -1.772 16.573 1.00 85.94 97 TYR A O 1
ATOM 830 N N . ILE A 1 98 ? 5.011 -0.955 14.482 1.00 83.75 98 ILE A N 1
ATOM 831 C CA . ILE A 1 98 ? 3.918 -0.004 14.731 1.00 83.75 98 ILE A CA 1
ATOM 832 C C . ILE A 1 98 ? 2.637 -0.748 15.128 1.00 83.75 98 ILE A C 1
ATOM 834 O O . ILE A 1 98 ? 1.967 -0.353 16.089 1.00 83.75 98 ILE A O 1
ATOM 838 N N . PHE A 1 99 ? 2.319 -1.853 14.450 1.00 80.62 99 PHE A N 1
ATOM 839 C CA . PHE A 1 99 ? 1.164 -2.689 14.771 1.00 80.62 99 PHE A CA 1
ATOM 840 C C . PHE A 1 99 ? 1.229 -3.244 16.204 1.00 80.62 99 PHE A C 1
ATOM 842 O O . PHE A 1 99 ? 0.253 -3.152 16.961 1.00 80.62 99 PHE A O 1
ATOM 849 N N . PHE A 1 100 ? 2.383 -3.770 16.623 1.00 79.44 100 PHE A N 1
ATOM 850 C CA . PHE A 1 100 ? 2.584 -4.260 17.991 1.00 79.44 100 PHE A CA 1
ATOM 851 C C . PHE A 1 100 ? 2.574 -3.136 19.027 1.00 79.44 100 PHE A C 1
ATOM 853 O O . PHE A 1 100 ? 1.939 -3.277 20.075 1.00 79.44 100 PHE A O 1
ATOM 860 N N . LYS A 1 101 ? 3.193 -1.989 18.735 1.00 81.19 101 LYS A N 1
ATOM 861 C CA . LYS A 1 101 ? 3.175 -0.824 19.630 1.00 81.19 101 LYS A CA 1
ATOM 862 C C . LYS A 1 101 ? 1.746 -0.343 19.897 1.00 81.19 101 LYS A C 1
ATOM 864 O O . LYS A 1 101 ? 1.382 -0.114 21.049 1.00 81.19 101 LYS A O 1
ATOM 869 N N . LEU A 1 102 ? 0.914 -0.264 18.859 1.00 74.75 102 LEU A N 1
ATOM 870 C CA . LEU A 1 102 ? -0.509 0.070 18.991 1.00 74.75 102 LEU A CA 1
ATOM 871 C C . LEU A 1 102 ? -1.297 -0.993 19.765 1.00 74.75 102 LEU A C 1
ATOM 873 O O . LEU A 1 102 ? -2.218 -0.657 20.507 1.00 74.75 102 LEU A O 1
ATOM 877 N N . THR A 1 103 ? -0.914 -2.265 19.640 1.00 66.00 103 THR A N 1
ATOM 878 C CA . THR A 1 103 ? -1.500 -3.364 20.424 1.00 66.00 103 THR A CA 1
ATOM 879 C C . THR A 1 103 ? -1.221 -3.191 21.919 1.00 66.00 103 THR A C 1
ATOM 881 O O . THR A 1 103 ? -2.137 -3.288 22.732 1.00 66.00 103 THR A O 1
ATOM 884 N N . ASN A 1 104 ? 0.025 -2.883 22.281 1.00 64.75 104 ASN A N 1
ATOM 885 C CA . ASN A 1 104 ? 0.446 -2.735 23.675 1.00 64.75 104 ASN A CA 1
ATOM 886 C C . ASN A 1 104 ? -0.209 -1.513 24.356 1.00 64.75 104 ASN A C 1
ATOM 888 O O . ASN A 1 104 ? -0.586 -1.564 25.524 1.00 64.75 104 ASN A O 1
ATOM 892 N N . ILE A 1 105 ? -0.427 -0.422 23.610 1.00 61.56 105 ILE A N 1
ATOM 893 C CA . ILE A 1 105 ? -1.134 0.769 24.115 1.00 61.56 105 ILE A CA 1
ATOM 894 C C . ILE A 1 105 ? -2.598 0.457 24.459 1.00 61.56 105 ILE A C 1
ATOM 896 O O . ILE A 1 105 ? -3.091 0.931 25.481 1.00 61.56 105 ILE A O 1
ATOM 900 N N . ASN A 1 106 ? -3.286 -0.350 23.647 1.00 56.34 106 ASN A N 1
ATOM 901 C CA . ASN A 1 106 ? -4.668 -0.743 23.934 1.00 56.34 106 ASN A CA 1
ATOM 902 C C . ASN A 1 106 ? -4.776 -1.665 25.158 1.00 56.34 106 ASN A C 1
ATOM 904 O O . ASN A 1 106 ? -5.762 -1.575 25.879 1.00 56.34 106 ASN A O 1
ATOM 908 N N . HIS A 1 107 ? -3.763 -2.495 25.431 1.00 55.16 107 HIS A N 1
ATOM 909 C CA . HIS A 1 107 ? -3.745 -3.362 26.615 1.00 55.16 107 HIS A CA 1
ATOM 910 C C . HIS A 1 107 ? -3.510 -2.585 27.926 1.00 55.16 107 HIS A C 1
ATOM 912 O O . HIS A 1 107 ? -3.937 -3.033 28.982 1.00 55.16 107 HIS A O 1
ATOM 918 N N . LYS A 1 108 ? -2.859 -1.414 27.884 1.00 55.72 108 LYS A N 1
ATOM 919 C CA . LYS A 1 108 ? -2.651 -0.547 29.064 1.00 55.72 108 LYS A CA 1
ATOM 920 C C . LYS A 1 108 ? -3.844 0.353 29.419 1.00 55.72 108 LYS A C 1
ATOM 922 O O . LYS A 1 108 ? -3.781 1.043 30.431 1.00 55.72 108 LYS A O 1
ATOM 927 N N . ARG A 1 109 ? -4.877 0.426 28.570 1.00 51.88 109 ARG A N 1
ATOM 928 C CA . ARG A 1 109 ? -6.074 1.269 28.783 1.00 51.88 109 ARG A CA 1
ATOM 929 C C . ARG A 1 109 ? -7.299 0.494 29.289 1.00 51.88 109 ARG A C 1
ATOM 931 O O . ARG A 1 109 ? -8.348 1.111 29.451 1.00 51.88 109 ARG A O 1
ATOM 938 N N . ILE A 1 110 ? -7.170 -0.818 29.483 1.00 48.25 110 ILE A N 1
ATOM 939 C CA . ILE A 1 110 ? -8.159 -1.699 30.122 1.00 48.25 110 ILE A CA 1
ATOM 940 C C . ILE A 1 110 ? -7.672 -1.950 31.545 1.00 48.25 110 ILE A C 1
ATOM 942 O O . ILE A 1 110 ? -8.515 -1.889 32.461 1.00 48.25 110 ILE A O 1
#

Sequence (110 aa):
MSLVITWVLFIFLMSFFDGLEQLNFFFSSGLMLYFTFVYNRIKPTTIFPRTAIILLLIPSILIWYTVFIYNDFLSLTPLTNEFFIGLFFIYIYSLIYIFFKLTNINHKRI